Protein AF-A0A5K1DGV7-F1 (afdb_monomer_lite)

Sequence (63 aa):
MTAQDVSTMLRCNQKSIIFLINNGGYTIEVEIHDGPYNVIKNWNYTGLIDAIYNGEGKCWTTK

Radius of gyration: 14.44 Å; chains: 1; bounding box: 30×21×40 Å

Secondary structure (DSSP, 8-state):
--GGGHHHHHHTT----------SB-HHHHHHS--GGGB-----HHHHHHHHHTT-S------

InterPro domains:
  IPR012110 Pyruvate decarboxylase/indolepyruvate decarboxylase-like [PTHR43452] (1-63)
  IPR029061 Thiamin diphosphate-binding fold [SSF52518] (1-52)

Structure (mmCIF, N/CA/C/O backbone):
data_AF-A0A5K1DGV7-F1
#
_entry.id   AF-A0A5K1DGV7-F1
#
loop_
_atom_site.group_PDB
_atom_site.id
_atom_site.type_symbol
_atom_site.label_atom_id
_atom_site.label_alt_id
_atom_site.label_comp_id
_atom_site.label_asym_id
_atom_site.label_entity_id
_atom_site.label_seq_id
_atom_site.pdbx_PDB_ins_code
_atom_site.Cartn_x
_atom_site.Cartn_y
_atom_site.Cartn_z
_atom_site.occupancy
_atom_site.B_iso_or_equiv
_atom_site.auth_seq_id
_atom_site.auth_comp_id
_atom_site.auth_asym_id
_atom_site.auth_atom_id
_atom_site.pdbx_PDB_model_num
ATOM 1 N N . MET A 1 1 ? 6.351 7.239 -1.707 1.00 81.31 1 MET A N 1
ATOM 2 C CA . MET A 1 1 ? 6.429 6.139 -0.718 1.00 81.31 1 MET A CA 1
ATOM 3 C C . MET A 1 1 ? 5.951 6.681 0.625 1.00 81.31 1 MET A C 1
ATOM 5 O O . MET A 1 1 ? 6.528 7.664 1.066 1.00 81.31 1 MET A O 1
ATOM 9 N N . THR A 1 2 ? 4.885 6.125 1.212 1.00 96.69 2 THR A N 1
ATOM 10 C CA . THR A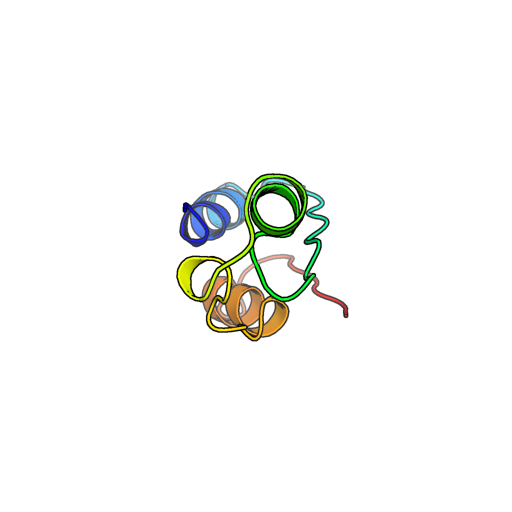 1 2 ? 4.144 6.735 2.349 1.00 96.69 2 THR A CA 1
ATOM 11 C C . THR A 1 2 ? 3.402 5.694 3.215 1.00 96.69 2 THR A C 1
ATOM 13 O O . THR A 1 2 ? 2.361 5.975 3.801 1.00 96.69 2 THR A O 1
ATOM 16 N N . ALA A 1 3 ? 3.895 4.451 3.293 1.00 97.25 3 ALA A N 1
ATOM 17 C CA . ALA A 1 3 ? 3.170 3.351 3.950 1.00 97.25 3 ALA A CA 1
ATOM 18 C C . ALA A 1 3 ? 2.864 3.605 5.445 1.00 97.25 3 ALA A C 1
ATOM 20 O O . ALA A 1 3 ? 1.877 3.097 5.973 1.00 97.25 3 ALA A O 1
ATOM 21 N N . GLN A 1 4 ? 3.679 4.417 6.123 1.00 96.88 4 GLN A N 1
ATOM 22 C CA . GLN A 1 4 ? 3.528 4.761 7.537 1.00 96.88 4 GLN A CA 1
ATOM 23 C C . GLN A 1 4 ? 2.280 5.606 7.826 1.00 96.88 4 GLN A C 1
ATOM 25 O O . GLN A 1 4 ? 1.781 5.566 8.949 1.00 96.88 4 GLN A O 1
ATOM 30 N N . ASP A 1 5 ? 1.730 6.320 6.840 1.00 97.19 5 ASP A N 1
ATOM 31 C CA . ASP A 1 5 ? 0.555 7.178 7.043 1.00 97.19 5 ASP A CA 1
ATOM 32 C C . ASP A 1 5 ? -0.716 6.374 7.346 1.00 97.19 5 ASP A C 1
ATOM 34 O O . ASP A 1 5 ? -1.663 6.902 7.934 1.00 97.19 5 ASP A O 1
ATOM 38 N N . VAL A 1 6 ? -0.713 5.067 7.059 1.00 95.56 6 VAL A N 1
ATOM 39 C CA . VAL A 1 6 ? -1.774 4.148 7.495 1.00 95.56 6 VAL A CA 1
ATOM 40 C C . VAL A 1 6 ? -1.892 4.117 9.027 1.00 95.56 6 VAL A C 1
ATOM 42 O O . VAL A 1 6 ? -2.997 3.983 9.550 1.00 95.56 6 VAL A O 1
ATOM 45 N N . SER A 1 7 ? -0.798 4.350 9.765 1.00 94.88 7 SER A N 1
ATOM 46 C CA . SER A 1 7 ? -0.849 4.502 11.230 1.00 94.88 7 SER A CA 1
ATOM 47 C C . SER A 1 7 ? -1.714 5.688 11.663 1.00 94.88 7 SER A C 1
ATOM 49 O O . SER A 1 7 ? -2.466 5.588 12.631 1.00 94.88 7 SER A O 1
ATOM 51 N N . THR A 1 8 ? -1.683 6.793 10.910 1.00 95.62 8 THR A N 1
ATOM 52 C CA . THR A 1 8 ? -2.542 7.954 11.160 1.00 95.62 8 THR A CA 1
ATOM 53 C C . THR A 1 8 ? -4.001 7.618 10.875 1.00 95.62 8 THR A C 1
ATOM 55 O O . THR A 1 8 ? -4.865 7.998 11.664 1.00 95.62 8 THR A O 1
ATOM 58 N N . MET A 1 9 ? -4.281 6.861 9.807 1.00 95.62 9 MET A N 1
ATOM 59 C CA . MET A 1 9 ? -5.644 6.407 9.501 1.00 95.62 9 MET A CA 1
ATOM 60 C C . MET A 1 9 ? -6.227 5.575 10.650 1.00 95.62 9 MET A C 1
ATOM 62 O O . MET A 1 9 ? -7.350 5.834 11.091 1.00 95.62 9 MET A O 1
ATOM 66 N N . LEU A 1 10 ? -5.435 4.633 11.180 1.00 93.62 10 LEU A N 1
ATOM 67 C CA . LEU A 1 10 ? -5.803 3.804 12.331 1.00 93.62 10 LEU A CA 1
ATOM 68 C C . LEU A 1 10 ? -6.008 4.650 13.594 1.00 93.62 10 LEU A C 1
ATOM 70 O O . LEU A 1 10 ? -7.070 4.577 14.211 1.00 93.62 10 LEU A O 1
ATOM 74 N N . ARG A 1 11 ? -5.048 5.521 13.934 1.00 93.88 11 ARG A N 1
ATOM 75 C CA . ARG A 1 11 ? -5.124 6.418 15.102 1.00 93.88 11 ARG A CA 1
ATOM 76 C C . ARG A 1 11 ? -6.369 7.307 15.078 1.00 93.88 11 ARG A C 1
ATOM 78 O O . ARG A 1 11 ? -6.959 7.581 16.120 1.00 93.88 11 ARG A O 1
ATOM 85 N N . CYS A 1 12 ? -6.769 7.765 13.896 1.00 94.62 12 CYS A N 1
ATOM 86 C CA . CYS A 1 12 ? -7.937 8.621 13.708 1.00 94.62 12 CYS A CA 1
ATOM 87 C C . CYS A 1 12 ? -9.250 7.840 13.515 1.00 94.62 12 CYS A C 1
ATOM 89 O O . CYS A 1 12 ? -10.263 8.455 13.184 1.00 94.62 12 CYS A O 1
ATOM 91 N N . ASN A 1 13 ? -9.261 6.516 13.723 1.00 93.25 13 ASN A N 1
ATOM 92 C CA . ASN A 1 13 ? -10.430 5.647 13.541 1.00 93.25 13 ASN A CA 1
ATOM 93 C C . ASN A 1 13 ? -11.097 5.788 12.157 1.00 93.25 13 ASN A C 1
ATOM 95 O O . ASN A 1 13 ? -12.324 5.698 12.029 1.00 93.25 13 ASN A O 1
ATOM 99 N N . GLN A 1 14 ? -10.304 6.025 11.108 1.00 95.25 14 GLN A N 1
ATOM 100 C CA . GLN A 1 14 ? -10.824 6.085 9.745 1.00 95.25 14 GLN A CA 1
ATOM 101 C C . GLN A 1 14 ? -11.268 4.692 9.281 1.00 95.25 14 GLN A C 1
ATOM 103 O O . GLN A 1 14 ? -10.580 3.697 9.492 1.00 95.25 14 GLN A O 1
ATOM 108 N N . LYS A 1 15 ? -12.420 4.618 8.605 1.00 94.75 15 LYS A N 1
ATOM 109 C CA . LYS A 1 15 ? -12.998 3.368 8.076 1.00 94.75 15 LYS A CA 1
ATOM 110 C C . LYS A 1 15 ? -12.555 3.109 6.633 1.00 94.75 15 LYS A C 1
ATOM 112 O O . LYS A 1 15 ? -13.384 2.883 5.755 1.00 94.75 15 LYS A O 1
ATOM 117 N N . SER A 1 16 ? -11.255 3.222 6.384 1.00 94.62 16 SER A N 1
ATOM 118 C CA . SER A 1 16 ? -10.677 3.062 5.049 1.00 94.62 16 SER A CA 1
ATOM 119 C C . SER A 1 16 ? -10.685 1.593 4.617 1.00 94.62 16 SER A C 1
ATOM 121 O O . SER A 1 16 ? -10.362 0.710 5.409 1.00 94.62 16 SER A O 1
ATOM 123 N N . ILE A 1 17 ? -11.003 1.339 3.347 1.00 96.81 17 ILE A N 1
ATOM 124 C CA . ILE A 1 17 ? -10.800 0.041 2.690 1.00 96.81 17 ILE A CA 1
ATOM 125 C C . ILE A 1 17 ? -9.650 0.227 1.703 1.00 96.81 17 ILE A C 1
ATOM 127 O O . ILE A 1 17 ? -9.740 1.067 0.809 1.00 96.81 17 ILE A O 1
ATOM 131 N N . ILE A 1 18 ? -8.562 -0.522 1.883 1.00 97.00 18 ILE A N 1
ATOM 132 C CA . ILE A 1 18 ? -7.353 -0.401 1.063 1.00 97.00 18 ILE A CA 1
ATOM 133 C C . ILE A 1 18 ? -7.190 -1.676 0.240 1.00 97.00 18 ILE A C 1
ATOM 135 O O . ILE A 1 18 ? -7.022 -2.759 0.796 1.00 97.00 18 ILE A O 1
ATOM 139 N N . PHE A 1 19 ? -7.190 -1.529 -1.083 1.00 97.94 19 PHE A N 1
ATOM 140 C CA . PHE A 1 19 ? -6.777 -2.582 -2.005 1.00 97.94 19 PHE A CA 1
ATOM 141 C C . PHE A 1 19 ? -5.316 -2.355 -2.378 1.00 97.94 19 PHE A C 1
ATOM 143 O O . PHE A 1 19 ? -4.981 -1.360 -3.020 1.00 97.94 19 PHE A O 1
ATOM 150 N N . LEU A 1 20 ? -4.443 -3.269 -1.963 1.00 97.38 20 LEU A N 1
ATOM 151 C CA . LEU A 1 20 ? -3.043 -3.247 -2.357 1.00 97.38 20 LEU A CA 1
ATOM 152 C 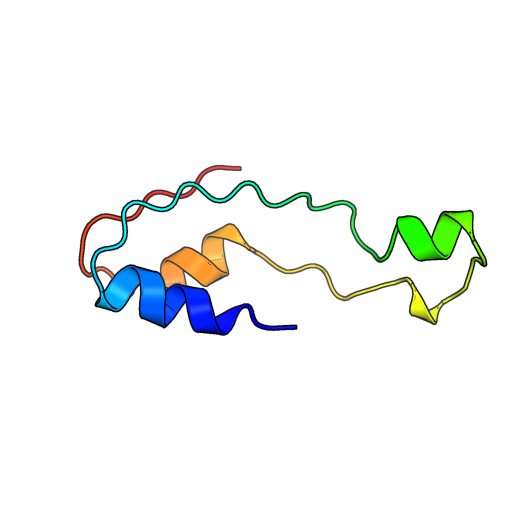C . LEU A 1 20 ? -2.833 -4.175 -3.553 1.00 97.38 20 LEU A C 1
ATOM 154 O O . LEU A 1 20 ? -3.025 -5.384 -3.445 1.00 97.38 20 LEU A O 1
ATOM 158 N N . ILE A 1 21 ? -2.375 -3.616 -4.670 1.00 97.88 21 ILE A N 1
ATOM 159 C CA . ILE A 1 21 ? -1.982 -4.403 -5.839 1.00 97.88 21 ILE A CA 1
ATOM 160 C C . ILE A 1 21 ? -0.509 -4.778 -5.692 1.00 97.88 21 ILE A C 1
ATOM 162 O O . ILE A 1 21 ? 0.373 -3.953 -5.917 1.00 97.88 21 ILE A O 1
ATOM 166 N N . ASN A 1 22 ? -0.244 -6.019 -5.282 1.00 96.88 22 ASN A N 1
ATOM 167 C CA . ASN A 1 22 ? 1.115 -6.535 -5.156 1.00 96.88 22 ASN A CA 1
ATOM 168 C C . ASN A 1 22 ? 1.534 -7.303 -6.419 1.00 96.88 22 ASN A C 1
ATOM 170 O O . ASN A 1 22 ? 1.328 -8.509 -6.524 1.00 96.88 22 ASN A O 1
ATOM 174 N N . ASN A 1 23 ? 2.124 -6.588 -7.370 1.00 96.69 23 ASN A N 1
ATOM 175 C CA . ASN A 1 23 ? 2.638 -7.102 -8.646 1.00 96.69 23 ASN A CA 1
ATOM 176 C C . ASN A 1 23 ? 4.170 -7.296 -8.654 1.00 96.69 23 ASN A C 1
ATOM 178 O O . ASN A 1 23 ? 4.743 -7.599 -9.696 1.00 96.69 23 ASN A O 1
ATOM 182 N N . GLY A 1 24 ? 4.840 -7.134 -7.506 1.00 95.94 24 GLY A N 1
ATOM 183 C CA . GLY A 1 24 ? 6.270 -7.417 -7.349 1.00 95.94 24 GLY A CA 1
ATOM 184 C C . GLY A 1 24 ? 7.240 -6.352 -7.880 1.00 95.94 24 GLY A C 1
ATOM 185 O O . GLY A 1 24 ? 8.444 -6.603 -7.881 1.00 95.94 24 GLY A O 1
ATOM 186 N N . GLY A 1 25 ? 6.771 -5.174 -8.303 1.00 96.81 25 GLY A N 1
ATOM 187 C CA . GLY A 1 25 ? 7.645 -4.152 -8.887 1.00 96.81 25 GLY A CA 1
ATOM 188 C C . GLY A 1 25 ? 6.916 -2.923 -9.410 1.00 96.81 25 GLY A C 1
ATOM 189 O O . GLY A 1 25 ? 5.732 -2.711 -9.155 1.00 96.81 25 GLY A O 1
ATOM 190 N N . TYR A 1 26 ? 7.630 -2.108 -10.178 1.00 97.75 26 TYR A N 1
ATOM 191 C CA . TYR A 1 26 ? 7.053 -0.964 -10.879 1.00 97.75 26 TYR A CA 1
ATOM 192 C C . TYR A 1 26 ? 6.547 -1.375 -12.266 1.00 97.75 26 TYR A C 1
ATOM 194 O O . TYR A 1 26 ? 7.175 -1.075 -13.273 1.00 97.75 26 TYR A O 1
ATOM 202 N N . THR A 1 27 ? 5.401 -2.067 -12.334 1.00 98.00 27 THR A N 1
ATOM 203 C CA . THR A 1 27 ? 4.854 -2.583 -13.610 1.00 98.00 27 THR A CA 1
ATOM 204 C C . THR A 1 27 ? 4.695 -1.511 -14.685 1.00 98.00 27 THR A C 1
ATOM 206 O O . THR A 1 27 ? 4.999 -1.777 -15.837 1.00 98.00 27 THR A O 1
ATOM 209 N N . ILE A 1 28 ? 4.265 -0.298 -14.328 1.00 97.75 28 ILE A N 1
ATOM 210 C CA . ILE A 1 28 ? 4.124 0.789 -15.310 1.00 97.75 28 ILE A CA 1
ATOM 211 C C . ILE A 1 28 ? 5.474 1.105 -15.968 1.00 97.75 28 ILE A C 1
ATOM 213 O O . ILE A 1 28 ? 5.531 1.265 -17.180 1.00 97.75 28 ILE A O 1
ATOM 217 N N . GLU A 1 29 ? 6.558 1.143 -15.190 1.00 97.56 29 GLU A N 1
ATOM 218 C CA . GLU A 1 29 ? 7.897 1.415 -15.718 1.00 97.56 29 GLU A CA 1
ATOM 219 C C . GLU A 1 29 ? 8.422 0.254 -16.563 1.00 97.56 29 GLU A C 1
ATOM 221 O O . GLU A 1 29 ? 9.081 0.503 -17.559 1.00 97.56 29 GLU A O 1
ATOM 226 N N . VAL A 1 30 ? 8.082 -1.000 -16.246 1.00 97.31 30 VAL A N 1
ATOM 227 C CA . VAL A 1 30 ? 8.426 -2.155 -17.101 1.00 97.31 30 VAL A CA 1
ATOM 228 C C . VAL A 1 30 ? 7.827 -2.003 -18.505 1.00 97.31 30 VAL A C 1
ATOM 230 O O . VAL A 1 30 ? 8.514 -2.258 -19.491 1.00 97.31 30 VAL A O 1
ATOM 233 N N . GLU A 1 31 ? 6.582 -1.529 -18.603 1.00 97.94 31 GLU A N 1
ATOM 234 C CA . GLU A 1 31 ? 5.896 -1.313 -19.887 1.00 97.94 31 GLU A CA 1
ATOM 235 C C . GLU A 1 31 ? 6.378 -0.056 -20.644 1.00 97.94 31 GLU A C 1
ATOM 237 O O . GLU A 1 31 ? 6.105 0.088 -21.835 1.00 97.94 31 GLU A O 1
ATOM 242 N N . ILE A 1 32 ? 7.095 0.861 -19.983 1.00 98.25 32 ILE A N 1
ATOM 243 C CA . ILE A 1 32 ?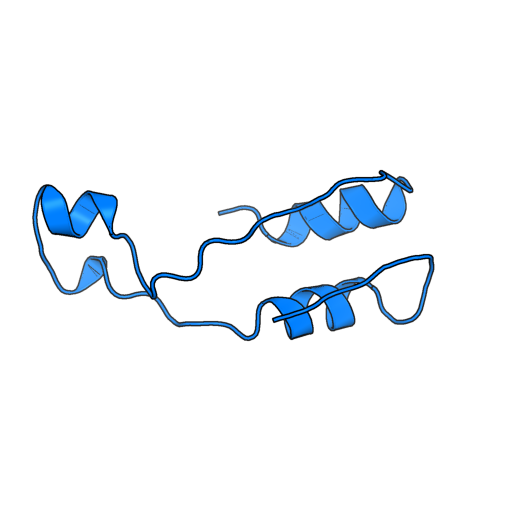 7.678 2.063 -20.608 1.00 98.25 32 ILE A CA 1
ATOM 244 C C . ILE A 1 32 ? 9.145 1.819 -20.984 1.00 98.25 32 ILE A C 1
ATOM 246 O O . ILE A 1 32 ? 9.561 2.097 -22.110 1.00 98.25 32 ILE A O 1
ATOM 250 N N . HIS A 1 33 ? 9.937 1.332 -20.032 1.00 97.88 33 HIS A N 1
ATOM 251 C CA . HIS A 1 33 ? 11.360 1.063 -20.160 1.00 97.88 33 HIS A CA 1
ATOM 252 C C . HIS A 1 33 ? 11.822 0.080 -19.069 1.00 97.88 33 HIS A C 1
ATOM 254 O O . HIS A 1 33 ? 12.029 0.436 -17.904 1.00 97.88 33 HIS A O 1
ATOM 260 N N . ASP A 1 34 ? 12.006 -1.179 -19.460 1.00 98.06 34 ASP A N 1
ATOM 261 C CA . ASP A 1 34 ? 12.389 -2.227 -18.520 1.00 98.06 34 ASP A CA 1
ATOM 262 C C . ASP A 1 34 ? 13.836 -2.072 -18.001 1.00 98.06 34 ASP A C 1
ATOM 264 O O . ASP A 1 34 ? 14.728 -1.521 -18.657 1.00 98.06 34 ASP A O 1
ATOM 268 N N . GLY A 1 35 ? 14.086 -2.556 -16.786 1.00 97.56 35 GLY A N 1
ATOM 269 C CA . GLY A 1 35 ? 15.398 -2.506 -16.161 1.00 97.56 35 GLY A CA 1
ATOM 270 C C . GLY A 1 35 ? 15.425 -2.945 -14.694 1.00 97.56 35 GLY A C 1
ATOM 271 O O . GLY A 1 35 ? 14.396 -3.029 -14.022 1.00 97.56 35 GLY A O 1
ATOM 272 N N . PRO A 1 36 ? 16.630 -3.193 -14.144 1.00 97.25 36 PRO A N 1
ATOM 273 C CA . PRO A 1 36 ? 16.799 -3.745 -12.796 1.00 97.25 36 PRO A CA 1
ATOM 274 C C . PRO A 1 36 ? 16.294 -2.821 -11.676 1.00 97.25 36 PRO A C 1
ATOM 276 O O . PRO A 1 36 ? 16.035 -3.288 -10.571 1.00 97.25 36 PRO A O 1
ATOM 279 N N . TYR A 1 37 ? 16.126 -1.524 -11.945 1.00 97.12 37 TYR A N 1
ATOM 280 C CA . TYR A 1 37 ? 15.577 -0.541 -11.002 1.00 97.12 37 TYR A CA 1
ATOM 281 C C . TYR A 1 37 ? 14.053 -0.664 -10.803 1.00 97.12 37 TYR A C 1
ATOM 283 O O . TYR A 1 37 ? 13.522 -0.076 -9.861 1.00 97.12 37 TYR A O 1
ATOM 291 N N . ASN A 1 38 ? 13.361 -1.455 -11.632 1.00 97.88 38 ASN A N 1
ATOM 292 C CA . ASN A 1 38 ? 11.929 -1.742 -11.482 1.00 97.88 38 ASN A CA 1
ATOM 293 C C . ASN A 1 38 ? 11.647 -2.849 -10.455 1.00 97.88 38 ASN A C 1
ATOM 295 O O . ASN A 1 38 ? 10.505 -3.019 -10.015 1.00 97.88 38 ASN A O 1
ATOM 299 N N . VAL A 1 39 ? 12.684 -3.596 -10.060 1.00 97.25 39 VAL A N 1
ATOM 300 C CA . VAL A 1 39 ? 12.592 -4.680 -9.082 1.00 97.25 39 VAL A CA 1
ATOM 301 C C . VAL A 1 39 ? 12.668 -4.100 -7.676 1.00 97.25 39 VAL A C 1
ATOM 303 O O . VAL A 1 39 ? 13.680 -3.529 -7.270 1.00 97.25 39 VAL A O 1
ATOM 306 N N . ILE A 1 40 ? 11.603 -4.293 -6.899 1.00 97.50 40 ILE A N 1
ATOM 307 C CA . ILE A 1 40 ? 11.535 -3.836 -5.509 1.00 97.50 40 ILE A CA 1
ATOM 308 C C . ILE A 1 40 ? 11.567 -5.017 -4.544 1.00 97.50 40 ILE A C 1
ATOM 310 O O . ILE A 1 40 ? 11.176 -6.142 -4.863 1.00 97.50 40 ILE A O 1
ATOM 314 N N . LYS A 1 41 ? 12.005 -4.766 -3.308 1.00 97.69 41 LYS A N 1
ATOM 315 C CA . LYS A 1 41 ? 11.933 -5.780 -2.256 1.00 97.69 41 LYS A CA 1
ATOM 316 C C . LYS A 1 41 ? 10.472 -5.988 -1.847 1.00 97.69 41 LYS A C 1
ATOM 318 O O . LYS A 1 41 ? 9.876 -5.097 -1.252 1.00 97.69 41 LYS A O 1
ATOM 323 N N . ASN A 1 42 ? 9.928 -7.176 -2.109 1.00 97.69 42 ASN A N 1
ATOM 324 C CA . ASN A 1 42 ? 8.578 -7.547 -1.677 1.00 97.69 42 ASN A CA 1
ATOM 325 C C . ASN A 1 42 ? 8.468 -7.612 -0.143 1.00 97.69 42 ASN A C 1
ATOM 327 O O . ASN A 1 42 ? 9.380 -8.108 0.528 1.00 97.69 42 ASN A O 1
ATOM 331 N N . TRP A 1 43 ? 7.353 -7.129 0.406 1.00 98.00 43 TRP A N 1
ATOM 332 C CA . TRP A 1 43 ? 7.081 -7.106 1.848 1.00 98.00 43 TRP A CA 1
ATOM 333 C C . TRP A 1 43 ? 5.927 -8.044 2.214 1.00 98.00 43 TRP A C 1
ATOM 335 O O . TRP A 1 43 ? 5.100 -8.415 1.383 1.00 98.00 43 TRP A O 1
ATOM 345 N N . ASN A 1 44 ? 5.831 -8.398 3.498 1.00 97.19 44 ASN A N 1
ATOM 346 C CA . ASN A 1 44 ? 4.604 -8.970 4.046 1.00 97.19 44 ASN A CA 1
ATOM 347 C C . ASN A 1 44 ? 3.636 -7.830 4.391 1.00 97.19 44 ASN A C 1
ATOM 349 O O . ASN A 1 44 ? 3.611 -7.358 5.525 1.00 97.19 44 ASN A O 1
ATOM 353 N N . TYR A 1 45 ? 2.874 -7.356 3.406 1.00 97.25 45 TYR A N 1
ATOM 354 C CA . TYR A 1 45 ? 2.044 -6.159 3.563 1.00 97.25 45 TYR A CA 1
ATOM 355 C C . TYR A 1 45 ? 0.931 -6.304 4.605 1.00 97.25 45 TYR A C 1
ATOM 357 O O . TYR A 1 45 ? 0.685 -5.358 5.344 1.00 97.25 45 TYR A O 1
ATOM 365 N N . THR A 1 46 ? 0.302 -7.477 4.734 1.00 96.44 46 THR A N 1
ATOM 366 C CA . THR A 1 46 ? -0.657 -7.707 5.829 1.00 96.44 46 THR A CA 1
ATOM 367 C C . THR A 1 46 ? 0.050 -7.686 7.182 1.00 96.44 46 THR A C 1
ATOM 369 O O . THR A 1 46 ? -0.422 -7.031 8.099 1.00 96.44 46 THR A O 1
ATOM 372 N N . GLY A 1 47 ? 1.244 -8.286 7.274 1.00 96.31 47 GLY A N 1
ATOM 373 C CA . GLY A 1 47 ? 2.055 -8.264 8.495 1.00 96.31 47 GLY A CA 1
ATOM 374 C C . GLY A 1 47 ? 2.530 -6.864 8.898 1.00 96.31 47 GLY A C 1
ATOM 375 O O . GLY A 1 47 ? 2.658 -6.587 10.086 1.00 96.31 47 GLY A O 1
ATOM 376 N N . LEU A 1 48 ? 2.753 -5.960 7.936 1.00 96.56 48 LEU A N 1
ATOM 377 C CA . LEU A 1 48 ? 3.011 -4.546 8.228 1.00 96.56 48 LEU A CA 1
ATOM 378 C C . LEU A 1 48 ? 1.813 -3.910 8.940 1.00 96.56 48 LEU A C 1
ATOM 380 O O . LEU A 1 48 ? 1.997 -3.199 9.924 1.00 96.56 4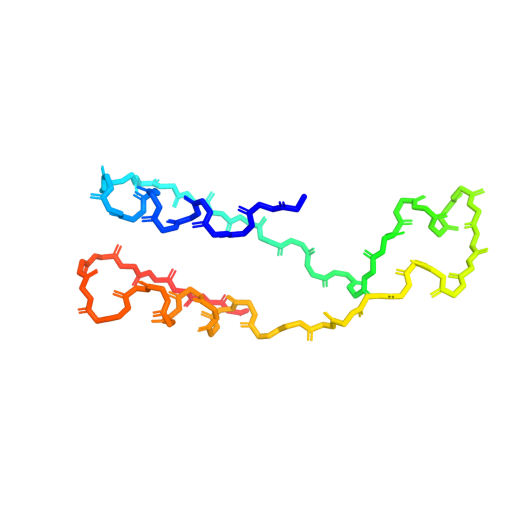8 LEU A O 1
ATOM 384 N N . ILE A 1 49 ? 0.597 -4.165 8.455 1.00 95.81 49 ILE A N 1
ATOM 385 C CA . ILE A 1 49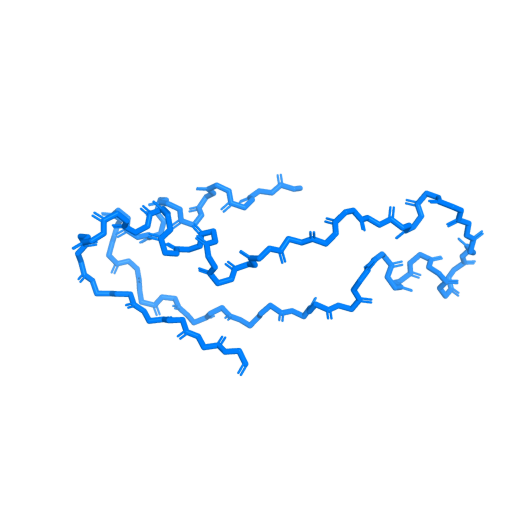 ? -0.618 -3.629 9.073 1.00 95.81 49 ILE A CA 1
ATOM 386 C C . ILE A 1 49 ? -0.837 -4.240 10.458 1.00 95.81 49 ILE A C 1
ATOM 388 O O . ILE A 1 49 ? -1.122 -3.492 11.388 1.00 95.81 49 ILE A O 1
ATOM 392 N N . ASP A 1 50 ? -0.612 -5.544 10.626 1.00 94.31 50 ASP A N 1
ATOM 393 C CA . ASP A 1 50 ? -0.703 -6.206 11.934 1.00 94.31 50 ASP A CA 1
ATOM 394 C C . ASP A 1 50 ? 0.292 -5.596 12.945 1.00 94.31 50 ASP A C 1
ATOM 396 O O . ASP A 1 50 ? -0.054 -5.369 14.106 1.00 94.31 50 ASP A O 1
ATOM 400 N N . ALA A 1 51 ? 1.508 -5.259 12.494 1.00 95.19 51 ALA A N 1
ATOM 401 C CA . ALA A 1 51 ? 2.527 -4.608 13.318 1.00 95.19 51 ALA A CA 1
ATOM 402 C C . ALA A 1 51 ? 2.159 -3.163 13.698 1.00 95.19 51 ALA A C 1
ATOM 404 O O . ALA A 1 51 ? 2.361 -2.764 14.842 1.00 95.19 51 ALA A O 1
ATOM 405 N N . ILE A 1 52 ? 1.610 -2.378 12.764 1.00 94.50 52 ILE A N 1
ATOM 406 C CA . ILE A 1 52 ? 1.171 -0.996 13.031 1.00 94.50 52 ILE A CA 1
ATOM 407 C C . ILE A 1 52 ? -0.059 -0.980 13.949 1.00 94.50 52 ILE A C 1
ATOM 409 O O . ILE A 1 52 ? -0.173 -0.107 14.806 1.00 94.50 52 ILE A O 1
ATOM 413 N N . TYR A 1 53 ? -0.973 -1.935 13.765 1.00 92.00 53 TYR A N 1
ATOM 414 C CA . TYR A 1 53 ? -2.186 -2.094 14.565 1.00 92.00 53 TYR A CA 1
ATOM 415 C C . TYR A 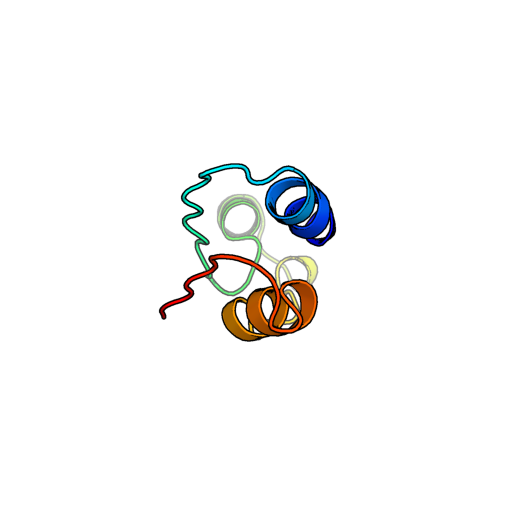1 53 ? -1.879 -2.387 16.038 1.00 92.00 53 TYR A C 1
ATOM 417 O O . TYR A 1 53 ? -2.617 -1.942 16.913 1.00 92.00 53 TYR A O 1
ATOM 425 N N . ASN A 1 54 ? -0.798 -3.121 16.322 1.00 92.25 54 ASN A N 1
ATOM 426 C CA . ASN A 1 54 ? -0.308 -3.386 17.679 1.00 92.25 54 ASN A CA 1
ATOM 427 C C . ASN A 1 54 ? -1.381 -3.926 18.657 1.00 92.25 54 ASN A C 1
ATOM 429 O O . ASN A 1 54 ? -1.329 -3.682 19.858 1.00 92.25 54 ASN A O 1
ATOM 433 N N . GLY A 1 55 ? -2.381 -4.655 18.155 1.00 88.19 55 GLY A N 1
ATOM 434 C CA . GLY A 1 55 ? -3.457 -5.202 18.987 1.00 88.19 55 GLY A CA 1
ATOM 435 C C . GLY A 1 55 ? -4.554 -4.204 19.385 1.00 88.19 55 GLY A C 1
ATOM 436 O O . GLY A 1 55 ? -5.478 -4.603 20.093 1.00 88.19 55 GLY A O 1
ATOM 437 N N . GLU A 1 56 ? -4.498 -2.947 18.934 1.00 84.88 56 GLU A N 1
ATOM 438 C CA . GLU A 1 56 ? -5.388 -1.871 19.383 1.00 84.88 56 GLU A CA 1
ATOM 439 C C . GLU A 1 56 ? -6.354 -1.379 18.294 1.00 84.88 56 GLU A C 1
ATOM 441 O O . GLU A 1 56 ? -5.956 -0.859 17.253 1.00 84.88 56 GLU A O 1
ATOM 446 N N . GLY A 1 57 ? -7.661 -1.459 18.565 1.00 76.88 57 GLY A N 1
ATOM 447 C CA . GLY A 1 57 ? -8.713 -0.919 17.698 1.00 76.88 57 GLY A CA 1
ATOM 448 C C . GLY A 1 57 ? -9.453 -1.986 16.888 1.00 76.88 57 GLY A C 1
ATOM 449 O O . GLY A 1 57 ? -9.642 -3.111 17.338 1.00 76.88 57 GLY A O 1
ATOM 450 N N . LYS A 1 58 ? -9.937 -1.624 15.697 1.00 85.31 58 LYS A N 1
ATOM 451 C CA . LYS A 1 58 ? -10.653 -2.532 14.786 1.00 85.31 58 LYS A CA 1
ATOM 452 C C . LYS A 1 58 ? -9.968 -2.525 13.425 1.00 85.31 58 LYS A C 1
ATOM 454 O O . LYS A 1 58 ? -10.198 -1.618 12.629 1.00 85.31 58 LYS A O 1
ATOM 459 N N . CYS A 1 59 ? -9.125 -3.521 13.179 1.00 91.56 59 CYS A N 1
ATOM 460 C CA . CYS A 1 59 ? -8.406 -3.695 11.924 1.00 91.56 59 CYS A CA 1
ATOM 461 C C . CYS A 1 59 ? -8.532 -5.147 11.455 1.00 91.56 59 CYS A C 1
ATOM 463 O O . CYS A 1 59 ? -8.492 -6.070 12.267 1.00 91.56 59 CYS A O 1
ATOM 465 N N . TRP A 1 60 ? -8.689 -5.337 10.148 1.00 92.88 60 TRP A N 1
ATOM 466 C CA . TRP A 1 60 ? -8.738 -6.651 9.521 1.00 92.88 60 TRP A CA 1
ATOM 467 C C . TRP A 1 60 ? -7.869 -6.637 8.275 1.00 92.88 60 TRP A C 1
ATOM 469 O O . TRP A 1 60 ? -7.922 -5.696 7.482 1.00 92.88 60 TRP A O 1
ATOM 479 N N . THR A 1 61 ? -7.093 -7.698 8.099 1.00 93.44 61 THR A N 1
ATOM 480 C CA . THR A 1 61 ? -6.247 -7.916 6.929 1.00 93.44 61 THR A CA 1
ATOM 481 C C . THR A 1 61 ? -6.577 -9.280 6.330 1.00 93.44 61 THR A C 1
ATOM 483 O O . THR A 1 61 ? -6.981 -10.210 7.028 1.00 93.44 61 THR A O 1
ATOM 486 N N . THR A 1 62 ? -6.466 -9.399 5.012 1.00 92.69 62 THR A N 1
ATOM 487 C CA . THR A 1 62 ? -6.638 -10.664 4.289 1.00 92.69 62 THR A CA 1
ATOM 488 C C . THR A 1 62 ? -5.697 -10.688 3.083 1.00 92.69 62 THR A C 1
ATOM 490 O O . THR A 1 62 ? -5.203 -9.629 2.683 1.00 92.69 62 THR A O 1
ATOM 493 N N . LYS A 1 63 ? -5.390 -11.883 2.568 1.00 85.88 63 LYS A N 1
ATOM 494 C CA . LYS A 1 63 ? -4.493 -12.115 1.426 1.00 85.88 63 LYS A CA 1
ATOM 495 C C . LYS A 1 63 ? -5.258 -12.734 0.272 1.00 85.88 63 LYS A C 1
ATOM 497 O O . LYS A 1 63 ? -6.088 -13.623 0.560 1.00 85.88 63 LYS A O 1
#

Foldseek 3Di:
DPLCCVLVCQVVVPPDDDDDDPPQFQVVCCVVPDDPNRGDDDDPSQVVVVVSCVVDDDDDDDD

pLDDT: mean 94.96, std 4.17, range [76.88, 98.25]

Organism: NCBI:txid210225